Protein AF-A0A963AN59-F1 (afdb_monomer_lite)

pLDDT: mean 75.33, std 15.68, range [36.59, 89.06]

Sequence (137 aa):
DGCHANPSDGLHLKIKGNCSACHTQQRWTPATFDHDNYFRFDRAHTTECVTCHINGDYNSYTCYGCHEHSRSRIREEHVEEGIVDYENCAECHRSGDEDEAERNWNRKRKAQGKSGQWSRQVDNSEHGRRRSHDDDD

Secondary structure (DSSP, 8-state):
--SSPPP-SHHHHH--S-GGGT--SS--SSPP--GGGT----TT----HHHHSGGG-TT---STTSSS--HHHHHHHHHHTT----SSGGGT-SSS-HHHHHHHHHHHHHHTT------S-S-TTTSSS-----S--

Foldseek 3Di:
DDPDDQDPAPVSVPDPDDLVQFADPVGRPPTDDDLLVFADEDPPDDDDPCLFCPPVNPVGGDPPRPDPPDVVVVCVVCVVVVHDPCPVVRQQHSYPDPVSSVVSVVVVCVVVVVPDPPPPPPDPPPPPDDDVPDPDD

Radius of gyration: 19.7 Å; chains: 1; bounding box: 33×39×66 Å

Structure (mmCIF, N/CA/C/O backbone):
data_AF-A0A963AN59-F1
#
_entry.id   AF-A0A963AN59-F1
#
loop_
_atom_site.group_PDB
_atom_site.id
_atom_site.type_symbol
_atom_site.label_atom_id
_atom_site.label_alt_id
_atom_site.label_comp_id
_atom_site.label_asym_id
_atom_site.label_entity_id
_atom_site.label_seq_id
_atom_site.pdbx_PDB_ins_code
_atom_site.Cartn_x
_atom_site.Cartn_y
_atom_site.Cartn_z
_atom_site.occupancy
_atom_site.B_iso_or_equiv
_atom_site.auth_seq_id
_atom_site.auth_comp_id
_atom_site.auth_asym_id
_atom_site.auth_atom_id
_atom_site.pdbx_PDB_model_num
ATOM 1 N N . ASP A 1 1 ? 0.713 -12.442 33.439 1.00 48.69 1 ASP A N 1
ATOM 2 C CA . ASP A 1 1 ? 0.427 -13.290 32.267 1.00 48.69 1 ASP A CA 1
ATOM 3 C C . ASP A 1 1 ? -1.048 -13.226 31.921 1.00 48.69 1 ASP A C 1
ATOM 5 O O . ASP A 1 1 ? -1.878 -13.337 32.816 1.00 48.69 1 ASP A O 1
ATOM 9 N N . GLY A 1 2 ? -1.365 -12.892 30.668 1.00 69.44 2 GLY A N 1
ATOM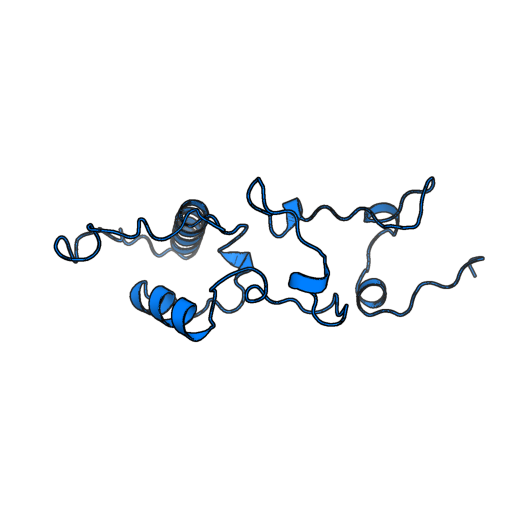 10 C CA . GLY A 1 2 ? -2.732 -12.641 30.205 1.00 69.44 2 GLY A CA 1
ATOM 11 C C . GLY A 1 2 ? -3.523 -13.927 29.964 1.00 69.44 2 GLY A C 1
ATOM 12 O O . GLY A 1 2 ? -2.950 -14.961 29.638 1.00 69.44 2 GLY A O 1
ATOM 13 N N . CYS A 1 3 ? -4.850 -13.853 30.096 1.00 78.31 3 CYS A N 1
ATOM 14 C CA . CYS A 1 3 ? -5.758 -14.998 29.944 1.00 78.31 3 CYS A CA 1
ATOM 15 C C . CYS A 1 3 ? -5.794 -15.603 28.525 1.00 78.31 3 CYS A C 1
ATOM 17 O O . CYS A 1 3 ? -6.347 -16.684 28.342 1.00 78.31 3 CYS A O 1
ATOM 19 N N . HIS A 1 4 ? -5.214 -14.932 27.527 1.00 78.31 4 HIS A N 1
ATOM 20 C CA . HIS A 1 4 ? -5.119 -15.417 26.153 1.00 78.31 4 HIS A CA 1
ATOM 21 C C . HIS A 1 4 ? -3.673 -15.346 25.669 1.00 78.31 4 HIS A C 1
ATOM 23 O O . HIS A 1 4 ? -2.963 -14.380 25.952 1.00 78.31 4 HIS A O 1
ATOM 29 N N . ALA A 1 5 ? -3.255 -16.371 24.928 1.00 81.94 5 ALA A N 1
ATOM 30 C CA . ALA A 1 5 ? -1.975 -16.372 24.242 1.00 81.94 5 ALA A CA 1
ATOM 31 C C . ALA A 1 5 ? -2.068 -15.509 22.979 1.00 81.94 5 ALA A C 1
ATOM 33 O O . ALA A 1 5 ? -3.041 -15.605 22.227 1.00 81.94 5 ALA A O 1
ATOM 34 N N . ASN A 1 6 ? -1.048 -14.688 22.741 1.00 82.44 6 ASN A N 1
ATOM 35 C CA . ASN A 1 6 ? -0.945 -13.957 21.486 1.00 82.44 6 ASN A CA 1
ATOM 36 C C . ASN A 1 6 ? -0.709 -14.944 20.333 1.00 82.44 6 ASN A C 1
ATOM 38 O O . ASN A 1 6 ? 0.081 -15.881 20.501 1.00 82.44 6 ASN A O 1
ATOM 42 N N . PRO A 1 7 ? -1.344 -14.734 19.167 1.00 84.56 7 PRO A N 1
ATOM 43 C CA . PRO A 1 7 ? -1.025 -15.497 17.972 1.00 84.56 7 PRO A CA 1
ATOM 44 C C . PRO A 1 7 ? 0.459 -15.370 17.613 1.00 84.56 7 PRO A C 1
ATOM 46 O O . PRO A 1 7 ? 1.073 -14.317 17.792 1.00 84.56 7 PRO A O 1
ATOM 49 N N . SER A 1 8 ? 1.033 -16.458 17.106 1.00 85.25 8 SER A N 1
ATOM 50 C CA . SER A 1 8 ? 2.432 -16.538 16.675 1.00 85.25 8 SER A CA 1
ATOM 51 C C . SER A 1 8 ? 2.584 -16.529 15.153 1.00 85.25 8 SER A C 1
ATOM 53 O O . SER A 1 8 ? 3.640 -16.896 14.638 1.00 85.25 8 SER A O 1
ATOM 55 N N . ASP A 1 9 ? 1.538 -16.144 14.421 1.00 82.31 9 ASP A N 1
ATOM 56 C CA . ASP A 1 9 ? 1.633 -15.965 12.977 1.00 82.31 9 ASP A CA 1
ATOM 57 C C . ASP A 1 9 ? 2.527 -14.773 12.611 1.00 82.31 9 ASP A C 1
ATOM 59 O O . ASP A 1 9 ? 2.850 -13.903 13.425 1.00 82.31 9 ASP A O 1
ATOM 63 N N . GLY A 1 10 ? 2.939 -14.749 11.346 1.00 77.44 10 GLY A N 1
ATOM 64 C CA . GLY A 1 10 ? 3.895 -13.777 10.834 1.00 77.44 10 GLY A CA 1
ATOM 65 C C . GLY A 1 10 ? 3.495 -12.316 11.046 1.00 77.44 10 GLY A C 1
ATOM 66 O O . GLY A 1 10 ? 4.361 -11.495 11.353 1.00 77.44 10 GLY A O 1
ATOM 67 N N . LEU A 1 11 ? 2.198 -12.001 10.939 1.00 78.94 11 LEU A N 1
ATOM 68 C CA . LEU A 1 11 ? 1.698 -10.642 11.126 1.00 78.94 11 LEU A CA 1
ATOM 69 C C . LEU A 1 11 ? 1.828 -10.222 12.592 1.00 78.94 11 LEU A C 1
ATOM 71 O O . LEU A 1 11 ? 2.455 -9.203 12.892 1.00 78.94 11 LEU A O 1
ATOM 75 N N . HIS A 1 12 ? 1.300 -11.030 13.515 1.00 84.62 12 HIS A N 1
ATOM 76 C CA . HIS A 1 12 ? 1.312 -10.713 14.946 1.00 84.62 12 HIS A CA 1
ATOM 77 C C . HIS A 1 12 ? 2.728 -10.636 15.531 1.00 84.62 12 HIS A C 1
ATOM 79 O O . HIS A 1 12 ? 2.975 -9.815 16.413 1.00 84.62 12 HIS A O 1
ATOM 85 N N . LEU A 1 13 ? 3.687 -11.409 15.007 1.00 84.31 13 LEU A N 1
ATOM 86 C CA . LEU A 1 13 ? 5.090 -11.344 15.439 1.00 84.31 13 LEU A CA 1
ATOM 87 C C . LEU A 1 13 ? 5.791 -10.019 15.089 1.00 84.31 13 LEU A C 1
ATOM 89 O O . LEU A 1 13 ? 6.779 -9.658 15.734 1.00 84.31 13 LEU A O 1
ATOM 93 N N . LYS A 1 14 ? 5.317 -9.293 14.069 1.00 76.31 14 LYS A N 1
ATOM 94 C CA . LYS A 1 14 ? 5.932 -8.037 13.599 1.00 76.31 14 LYS A CA 1
ATOM 95 C C . LYS A 1 14 ? 5.235 -6.780 14.103 1.00 76.31 14 LYS A C 1
ATOM 97 O O . LYS A 1 14 ? 5.829 -5.700 14.063 1.00 76.31 14 LYS A O 1
ATOM 102 N N . ILE A 1 15 ? 4.007 -6.895 14.599 1.00 79.31 15 ILE A N 1
ATOM 103 C CA . ILE A 1 15 ? 3.282 -5.766 15.176 1.00 79.31 15 ILE A CA 1
ATOM 104 C C . ILE A 1 15 ? 3.914 -5.401 16.523 1.00 79.31 15 ILE A C 1
ATOM 106 O O . ILE A 1 15 ? 3.814 -6.127 17.506 1.00 79.31 15 ILE A O 1
ATOM 110 N N . LYS A 1 16 ? 4.543 -4.222 16.582 1.00 74.69 16 LYS A N 1
ATOM 111 C CA . LYS A 1 16 ? 5.013 -3.600 17.836 1.00 74.69 16 LYS A CA 1
ATOM 112 C C . LYS A 1 16 ? 4.029 -2.556 18.384 1.00 74.69 16 LYS A C 1
ATOM 114 O O . LYS A 1 16 ? 4.426 -1.652 19.114 1.00 74.69 16 LYS A O 1
ATOM 119 N N . GLY A 1 17 ? 2.762 -2.655 17.982 1.00 75.38 17 GLY A N 1
ATOM 120 C CA . GLY A 1 17 ? 1.704 -1.682 18.256 1.00 75.38 17 GLY A CA 1
ATOM 121 C C . GLY A 1 17 ? 0.590 -2.212 19.157 1.00 75.38 17 GLY A C 1
ATOM 122 O O . GLY A 1 17 ? 0.641 -3.329 19.665 1.00 75.38 17 GLY A O 1
ATOM 123 N N . ASN A 1 18 ? -0.432 -1.381 19.356 1.00 83.44 18 ASN A N 1
ATOM 124 C CA . ASN A 1 18 ? -1.603 -1.735 20.152 1.00 83.44 18 ASN A CA 1
ATOM 125 C C . ASN A 1 18 ? -2.542 -2.654 19.353 1.00 83.44 18 ASN A C 1
ATOM 127 O O . ASN A 1 18 ? -2.921 -2.316 18.233 1.00 83.44 18 ASN A O 1
ATOM 131 N N . CYS A 1 19 ? -2.977 -3.766 19.952 1.00 86.56 19 CYS A N 1
ATOM 132 C CA . CYS A 1 19 ? -3.954 -4.693 19.372 1.00 86.56 19 CYS A CA 1
ATOM 133 C C . CYS A 1 19 ? -5.252 -3.984 18.949 1.00 86.56 19 CYS A C 1
ATOM 135 O O . CYS A 1 19 ? -5.902 -4.413 17.999 1.00 86.56 19 CYS A O 1
ATOM 137 N N . SER A 1 20 ? -5.606 -2.877 19.615 1.00 85.44 20 SER A N 1
ATOM 138 C CA . SER A 1 20 ? -6.793 -2.081 19.290 1.00 85.44 20 SER A CA 1
ATOM 139 C C . SER A 1 20 ? -6.727 -1.368 17.937 1.00 85.44 20 SER A C 1
ATOM 141 O O . SER A 1 20 ? -7.723 -0.796 17.513 1.00 85.44 20 SER A O 1
ATOM 143 N N . ALA A 1 21 ? -5.564 -1.355 17.278 1.00 81.44 21 ALA A N 1
ATOM 144 C CA . ALA A 1 21 ? -5.431 -0.828 15.924 1.00 81.44 21 ALA A CA 1
ATOM 145 C C . ALA A 1 21 ? -6.153 -1.707 14.891 1.00 81.44 21 ALA A C 1
ATOM 147 O O . ALA A 1 21 ? -6.599 -1.191 13.873 1.00 81.44 21 ALA A O 1
ATOM 148 N N . CYS A 1 22 ? -6.284 -3.009 15.173 1.00 83.81 22 CYS A N 1
ATOM 149 C CA . CYS A 1 22 ? -6.910 -3.969 14.264 1.00 83.81 22 CYS A CA 1
ATOM 150 C C . CYS A 1 22 ? -8.099 -4.706 14.901 1.00 83.81 22 CYS A C 1
ATOM 152 O O . CYS A 1 22 ? -9.016 -5.129 14.204 1.00 83.81 22 CYS A O 1
ATOM 154 N N . HIS A 1 23 ? -8.115 -4.871 16.223 1.00 88.12 23 HIS A N 1
ATOM 155 C CA . HIS A 1 23 ? -9.164 -5.594 16.937 1.00 88.12 23 HIS A CA 1
ATOM 156 C C . HIS A 1 23 ? -10.026 -4.647 17.765 1.00 88.12 2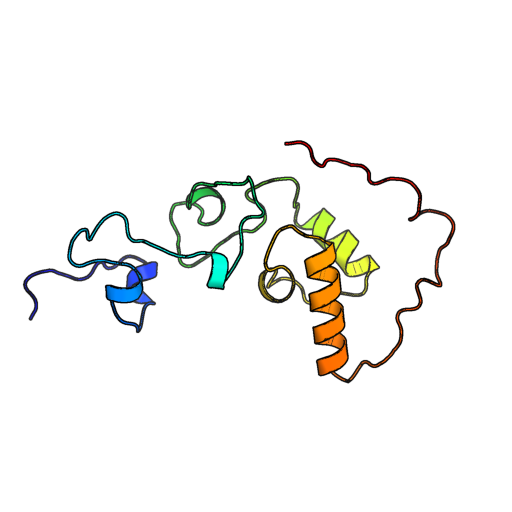3 HIS A C 1
ATOM 158 O O . HIS A 1 23 ? -9.531 -3.708 18.383 1.00 88.12 23 HIS A O 1
ATOM 164 N N . THR A 1 24 ? -11.322 -4.935 17.856 1.00 87.69 24 THR A N 1
ATOM 165 C CA . THR A 1 24 ? -12.217 -4.206 18.762 1.00 87.69 24 THR A CA 1
ATOM 166 C C . THR A 1 24 ? -12.540 -5.063 19.981 1.00 87.69 24 THR A C 1
ATOM 168 O O . THR A 1 24 ? -12.559 -6.291 19.910 1.00 87.69 24 THR A O 1
ATOM 171 N N . GLN A 1 25 ? -12.859 -4.429 21.111 1.00 87.50 25 GLN A N 1
ATOM 172 C CA . GLN A 1 25 ? -13.315 -5.154 22.306 1.00 87.50 25 GLN A CA 1
ATOM 173 C C . GLN A 1 25 ? -14.670 -5.852 22.094 1.00 87.50 25 GLN A C 1
ATOM 175 O O . GLN A 1 25 ? -15.000 -6.791 22.810 1.00 87.50 25 GLN A O 1
ATOM 180 N N . GLN A 1 26 ? -15.454 -5.396 21.114 1.00 86.62 26 GLN A N 1
ATOM 181 C CA . GLN A 1 26 ? -16.772 -5.943 20.781 1.00 86.62 26 GLN A CA 1
ATOM 182 C C . GLN A 1 26 ? -16.669 -7.170 19.868 1.00 86.62 26 GLN A C 1
ATOM 184 O O . GLN A 1 26 ? -17.492 -8.079 19.954 1.00 86.62 26 GLN A O 1
ATOM 189 N N . ARG A 1 27 ? -15.661 -7.199 18.988 1.00 81.69 27 ARG A N 1
ATOM 190 C CA . ARG A 1 27 ? -15.376 -8.309 18.079 1.00 81.69 27 ARG A CA 1
ATOM 191 C C . ARG A 1 27 ? -13.880 -8.361 17.774 1.00 81.69 27 ARG A C 1
ATOM 193 O O . ARG A 1 27 ? -13.329 -7.434 17.179 1.00 81.69 27 ARG A O 1
ATOM 200 N N . TRP A 1 28 ? -13.253 -9.472 18.161 1.00 84.25 28 TRP A N 1
ATOM 201 C CA . TRP A 1 28 ? -11.832 -9.723 17.911 1.00 84.25 28 TRP A CA 1
ATOM 202 C C . TRP A 1 28 ? -11.573 -10.289 16.509 1.00 84.25 28 TRP A C 1
ATOM 204 O O . TRP A 1 28 ? -10.515 -10.052 15.941 1.00 84.25 28 TRP A O 1
ATOM 214 N N . THR A 1 29 ? -12.530 -11.017 15.928 1.00 82.00 29 THR A N 1
ATOM 215 C CA . THR A 1 29 ? -12.408 -11.611 14.589 1.00 82.00 29 THR A CA 1
ATOM 216 C C . THR A 1 29 ? -13.662 -11.363 13.734 1.00 82.00 29 THR A C 1
ATOM 218 O O . THR A 1 29 ? -14.774 -11.558 14.233 1.00 82.00 29 THR A O 1
ATOM 221 N N . PRO A 1 30 ? -13.517 -10.961 12.453 1.00 76.81 30 PRO A N 1
ATOM 222 C CA . PRO A 1 30 ? -12.262 -10.581 11.797 1.00 76.81 30 PRO A CA 1
ATOM 223 C C . PRO A 1 30 ? -11.710 -9.263 12.360 1.00 76.81 30 PRO A C 1
ATOM 225 O O . PRO A 1 30 ? -12.451 -8.456 12.922 1.00 76.81 30 PRO A O 1
ATOM 228 N N . ALA A 1 31 ? -10.402 -9.067 12.227 1.00 81.38 31 ALA A N 1
ATOM 229 C CA . ALA A 1 31 ? -9.791 -7.774 12.494 1.00 81.38 31 ALA A CA 1
ATOM 230 C C . ALA A 1 31 ? -10.231 -6.762 11.423 1.00 81.38 31 ALA A C 1
ATOM 232 O O . ALA A 1 31 ? -10.411 -7.125 10.260 1.00 81.38 31 ALA A O 1
ATOM 233 N N . THR A 1 32 ? -10.391 -5.498 11.801 1.00 78.19 32 THR A N 1
ATOM 234 C CA . THR A 1 32 ? -10.578 -4.393 10.858 1.00 78.19 32 THR A CA 1
ATOM 235 C C . THR A 1 32 ? -9.206 -3.862 10.469 1.00 78.19 32 THR A C 1
ATOM 237 O O . THR A 1 32 ? -8.469 -3.398 11.335 1.00 78.19 32 THR A O 1
ATOM 240 N N . PHE A 1 33 ? -8.855 -3.923 9.189 1.00 77.69 33 PHE A N 1
ATOM 241 C CA . PHE A 1 33 ? -7.630 -3.325 8.669 1.00 77.69 33 PHE A CA 1
ATOM 242 C C . PHE A 1 33 ? -7.982 -2.365 7.540 1.00 77.69 33 PHE A C 1
ATOM 244 O O . PHE A 1 33 ? -8.669 -2.739 6.590 1.00 77.69 33 PHE A O 1
ATOM 251 N N . ASP A 1 34 ? -7.523 -1.125 7.676 1.00 80.62 34 ASP A N 1
ATOM 252 C CA . ASP A 1 34 ? -7.775 -0.064 6.712 1.00 80.62 34 ASP A CA 1
ATOM 253 C C . ASP A 1 34 ? -6.597 0.054 5.734 1.00 80.62 34 ASP A C 1
ATOM 255 O O . ASP A 1 34 ? -5.556 0.649 6.047 1.00 80.62 34 ASP A O 1
ATOM 259 N N . HIS A 1 35 ? -6.781 -0.540 4.552 1.00 83.25 35 HIS A N 1
ATOM 260 C CA . HIS A 1 35 ? -5.810 -0.532 3.460 1.00 83.25 35 HIS A CA 1
ATOM 261 C C . HIS A 1 35 ? -5.549 0.878 2.908 1.00 83.25 35 HIS A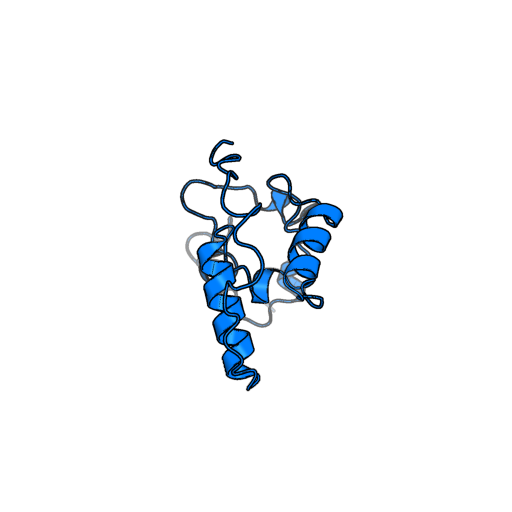 C 1
ATOM 263 O O . HIS A 1 35 ? -4.460 1.107 2.380 1.00 83.25 35 HIS A O 1
ATOM 269 N N . ASP A 1 36 ? -6.446 1.855 3.112 1.00 82.75 36 ASP A N 1
ATOM 270 C CA . ASP A 1 36 ? -6.310 3.194 2.518 1.00 82.75 36 ASP A CA 1
ATOM 271 C C . ASP A 1 36 ? -5.086 3.969 3.023 1.00 82.75 36 ASP A C 1
ATOM 273 O O . ASP A 1 36 ? -4.558 4.876 2.360 1.00 82.75 36 ASP A O 1
ATOM 277 N N . ASN A 1 37 ? -4.583 3.570 4.189 1.00 81.25 37 ASN A N 1
ATOM 278 C CA . ASN A 1 37 ? -3.357 4.104 4.768 1.00 81.25 37 ASN A CA 1
ATOM 279 C C . ASN A 1 37 ? -2.091 3.646 4.025 1.00 81.25 37 ASN A C 1
ATOM 281 O O . ASN A 1 37 ? -1.048 4.286 4.161 1.00 81.25 37 ASN A O 1
ATOM 285 N N . TYR A 1 38 ? -2.177 2.581 3.225 1.00 82.25 38 TYR A N 1
ATOM 286 C CA . TYR A 1 38 ? -1.042 1.934 2.568 1.00 82.25 38 TYR A CA 1
ATOM 287 C C . TYR A 1 38 ? -1.237 1.874 1.050 1.00 82.25 38 TYR A C 1
ATOM 289 O O . TYR A 1 38 ? -0.604 2.638 0.321 1.00 82.25 38 TYR A O 1
ATOM 297 N N . PHE A 1 39 ? -2.145 1.014 0.594 1.00 84.38 39 PHE A N 1
ATOM 298 C CA . PHE A 1 39 ? -2.502 0.815 -0.805 1.00 84.38 39 PHE A CA 1
ATOM 299 C C . PHE A 1 39 ? -4.022 0.843 -0.917 1.00 84.38 39 PHE A C 1
ATOM 301 O O . PHE A 1 39 ? -4.706 0.001 -0.345 1.00 84.38 39 PHE A O 1
ATOM 308 N N . ARG A 1 40 ? -4.544 1.831 -1.633 1.00 84.88 40 ARG A N 1
ATOM 309 C CA . ARG A 1 40 ? -5.973 2.008 -1.851 1.00 84.88 40 ARG A CA 1
ATOM 310 C C . ARG A 1 40 ? -6.401 1.131 -3.004 1.00 84.88 40 ARG A C 1
ATOM 312 O O . ARG A 1 40 ? -5.863 1.257 -4.105 1.00 84.88 40 ARG A O 1
ATOM 319 N N . PHE A 1 41 ? -7.410 0.312 -2.755 1.00 76.25 41 PHE A N 1
ATOM 320 C CA . PHE A 1 41 ? -8.166 -0.260 -3.848 1.00 76.25 41 PHE A CA 1
ATOM 321 C C . PHE A 1 41 ? -8.911 0.874 -4.550 1.00 76.25 41 PHE A C 1
ATOM 323 O O . PHE A 1 41 ? -9.562 1.715 -3.925 1.00 76.25 41 PHE A O 1
ATOM 330 N N . ASP A 1 42 ? -8.740 0.959 -5.855 1.00 68.94 42 ASP A N 1
ATOM 331 C CA . ASP A 1 42 ? -9.441 1.909 -6.688 1.00 68.94 42 ASP A CA 1
ATOM 332 C C . ASP A 1 42 ? -10.917 1.502 -6.773 1.00 68.94 42 ASP A C 1
ATOM 334 O O . ASP A 1 42 ? -11.290 0.441 -7.262 1.00 68.94 42 ASP A O 1
ATOM 338 N N . ARG A 1 43 ? -11.781 2.369 -6.239 1.00 67.00 43 ARG A N 1
ATOM 339 C CA . ARG A 1 43 ? -13.248 2.295 -6.336 1.00 67.00 43 ARG A CA 1
ATOM 340 C C . ARG A 1 43 ? -13.830 0.877 -6.178 1.00 67.00 43 ARG A C 1
ATOM 342 O O . ARG A 1 43 ? -14.073 0.453 -5.055 1.00 67.00 43 ARG A O 1
ATOM 349 N N . ALA A 1 44 ? -14.171 0.221 -7.290 1.00 60.47 44 ALA A N 1
ATOM 350 C CA . ALA A 1 44 ? -15.015 -0.971 -7.343 1.00 60.47 44 ALA A CA 1
ATOM 351 C C . ALA A 1 44 ? -14.265 -2.283 -7.063 1.00 60.47 44 ALA A C 1
ATOM 353 O O . ALA A 1 44 ? -14.917 -3.311 -6.879 1.00 60.47 44 ALA A O 1
ATOM 354 N N . HIS A 1 45 ? -12.932 -2.265 -6.993 1.00 70.50 45 HIS A N 1
ATOM 355 C CA . HIS A 1 45 ? -12.147 -3.468 -6.750 1.00 70.50 45 HIS A CA 1
ATOM 356 C C . HIS A 1 45 ? -12.141 -3.828 -5.261 1.00 70.50 45 HIS A C 1
ATOM 358 O O . HIS A 1 45 ? -11.295 -3.391 -4.487 1.00 70.50 45 HIS A O 1
ATOM 364 N N . THR A 1 46 ? -13.086 -4.659 -4.831 1.00 72.81 46 THR A N 1
ATOM 365 C CA . THR A 1 46 ? -12.945 -5.394 -3.571 1.00 72.81 46 THR A CA 1
ATOM 366 C C . THR A 1 46 ? -12.209 -6.702 -3.846 1.00 72.81 46 THR A C 1
ATOM 368 O O . THR A 1 46 ? -12.542 -7.429 -4.776 1.00 72.81 46 THR A O 1
ATOM 371 N N . THR A 1 47 ? -11.183 -7.014 -3.053 1.00 79.25 47 THR A N 1
ATOM 372 C CA . THR A 1 47 ? -10.400 -8.244 -3.227 1.00 79.25 47 THR A CA 1
ATOM 373 C C . THR A 1 47 ? -10.168 -8.954 -1.903 1.00 79.25 47 THR A C 1
ATOM 375 O O . THR A 1 47 ? -10.157 -8.338 -0.836 1.00 79.25 47 THR A O 1
ATOM 378 N N . GLU A 1 48 ? -9.978 -10.266 -1.980 1.00 84.44 48 GLU A N 1
ATOM 379 C CA . GLU A 1 48 ? -9.619 -11.085 -0.831 1.00 84.44 48 GLU A CA 1
ATOM 380 C C . GLU A 1 48 ? -8.155 -10.853 -0.449 1.00 84.44 48 GLU A C 1
ATOM 382 O O . GLU A 1 48 ? -7.291 -10.653 -1.304 1.00 84.44 48 GLU A O 1
ATOM 387 N N . CYS A 1 49 ? -7.832 -10.961 0.842 1.00 85.12 49 CYS A N 1
ATOM 388 C CA . CYS A 1 49 ? -6.463 -10.739 1.317 1.00 85.12 49 CYS A CA 1
ATOM 389 C C . CYS A 1 49 ? -5.438 -11.631 0.594 1.00 85.12 49 CYS A C 1
ATOM 391 O O . CYS A 1 49 ? -4.301 -11.222 0.366 1.00 85.12 49 CYS A O 1
ATOM 393 N N . VAL A 1 50 ? -5.852 -12.847 0.221 1.00 87.12 50 VAL A N 1
ATOM 394 C CA . VAL A 1 50 ? -5.004 -13.858 -0.425 1.00 87.12 50 VAL A CA 1
ATOM 395 C C . VAL A 1 50 ? -4.601 -13.513 -1.857 1.00 87.12 50 VAL A C 1
ATOM 397 O O . VAL A 1 50 ? -3.659 -14.118 -2.361 1.00 87.12 50 VAL A O 1
ATOM 400 N N . THR A 1 51 ? -5.259 -12.540 -2.493 1.00 86.50 51 THR A N 1
ATOM 401 C CA . THR A 1 51 ? -4.884 -12.042 -3.824 1.00 86.50 51 THR A CA 1
ATOM 402 C C . THR A 1 51 ? -3.476 -11.448 -3.807 1.00 86.50 51 THR A C 1
ATOM 404 O O . THR A 1 51 ? -2.664 -11.720 -4.689 1.00 86.50 51 THR A O 1
ATOM 407 N N . CYS A 1 52 ? -3.158 -10.684 -2.759 1.00 87.75 52 CYS A N 1
ATOM 408 C CA . CYS A 1 52 ? -1.843 -10.072 -2.577 1.00 87.75 52 CYS A CA 1
ATOM 409 C C . CYS A 1 52 ? -0.974 -10.878 -1.604 1.00 87.75 52 CYS A C 1
ATOM 411 O O . CYS A 1 52 ? 0.228 -11.022 -1.822 1.00 87.75 52 CYS A O 1
ATOM 413 N N . HIS A 1 53 ? -1.571 -11.424 -0.542 1.00 88.12 53 HIS A N 1
ATOM 414 C CA . HIS A 1 53 ? -0.888 -12.189 0.502 1.00 88.12 53 HIS A CA 1
ATOM 415 C C . HIS A 1 53 ? -0.975 -13.690 0.233 1.00 88.12 53 HIS A C 1
ATOM 417 O O . HIS A 1 53 ? -1.765 -14.426 0.834 1.00 88.12 53 HIS A O 1
ATOM 423 N N . ILE A 1 54 ? -0.140 -14.144 -0.699 1.00 87.94 54 ILE A N 1
ATOM 424 C CA . ILE A 1 54 ? -0.126 -15.528 -1.172 1.00 87.94 54 ILE A CA 1
ATOM 425 C C . ILE A 1 54 ? 0.069 -16.501 -0.002 1.00 87.94 54 ILE A C 1
ATOM 427 O O . ILE A 1 54 ? 0.928 -16.308 0.858 1.00 87.94 54 ILE A O 1
ATOM 431 N N . ASN A 1 55 ? -0.737 -17.565 0.025 1.00 85.88 55 ASN A N 1
ATOM 432 C CA . ASN A 1 55 ? -0.745 -18.582 1.085 1.00 85.88 55 ASN A CA 1
ATOM 433 C C . ASN A 1 55 ? -0.998 -18.027 2.503 1.00 85.88 55 ASN A C 1
ATOM 435 O O . ASN A 1 55 ? -0.646 -18.677 3.487 1.00 85.88 55 ASN A O 1
ATOM 439 N N . GLY A 1 56 ? -1.595 -16.835 2.623 1.00 79.50 56 GLY A N 1
ATOM 440 C CA . GLY A 1 56 ? -1.807 -16.175 3.912 1.00 79.50 56 GLY A CA 1
ATOM 441 C C . GLY A 1 56 ? -0.520 -15.642 4.545 1.00 79.50 56 GLY A C 1
ATOM 442 O O . GLY A 1 56 ? -0.498 -15.383 5.749 1.00 79.50 56 GLY A O 1
ATOM 443 N N . ASP A 1 57 ? 0.560 -15.487 3.770 1.00 83.88 57 ASP A N 1
ATOM 444 C CA . ASP A 1 57 ? 1.758 -14.815 4.257 1.00 83.88 57 ASP A CA 1
ATOM 445 C C . ASP A 1 57 ? 1.553 -13.299 4.263 1.00 83.88 57 ASP A C 1
ATOM 447 O O . ASP A 1 57 ? 1.790 -12.604 3.282 1.00 83.88 57 ASP A O 1
ATOM 451 N N . TYR A 1 58 ? 1.150 -12.769 5.411 1.00 81.12 58 TYR A N 1
ATOM 452 C CA . TYR A 1 58 ? 0.978 -11.330 5.618 1.00 81.12 58 TYR A CA 1
ATOM 453 C C . TYR A 1 58 ? 2.302 -10.573 5.821 1.00 81.12 58 TYR A C 1
ATOM 455 O O . TYR A 1 58 ? 2.304 -9.365 6.053 1.00 81.12 58 TYR A O 1
ATOM 463 N N . ASN A 1 59 ? 3.447 -11.264 5.755 1.00 80.88 59 ASN A N 1
ATOM 464 C CA . ASN A 1 59 ? 4.765 -10.628 5.780 1.00 80.88 59 ASN A CA 1
ATOM 465 C C . ASN A 1 59 ? 5.229 -10.134 4.418 1.00 80.88 59 ASN A C 1
ATOM 467 O O . ASN A 1 59 ? 6.152 -9.319 4.358 1.00 80.88 59 ASN A O 1
ATOM 471 N N . SER A 1 60 ? 4.672 -10.703 3.359 1.00 85.12 60 SER A N 1
ATOM 472 C CA . SER A 1 60 ? 5.020 -10.409 1.984 1.00 85.12 60 SER A CA 1
ATOM 473 C C . SER A 1 60 ? 3.746 -10.153 1.200 1.00 85.12 60 SER A C 1
ATOM 475 O O . SER A 1 60 ? 2.646 -10.483 1.635 1.00 85.12 60 SER A O 1
ATOM 477 N N . TYR A 1 61 ? 3.880 -9.490 0.065 1.00 88.44 61 TYR A N 1
ATOM 478 C CA . TYR A 1 61 ? 2.757 -9.258 -0.822 1.00 88.44 61 TYR A CA 1
ATOM 479 C C . TYR A 1 61 ? 3.244 -9.211 -2.263 1.00 88.44 61 TYR A C 1
ATOM 481 O O . TYR A 1 61 ? 4.436 -9.036 -2.532 1.00 88.44 61 TYR A O 1
ATOM 489 N N . THR A 1 62 ? 2.308 -9.369 -3.190 1.00 88.31 62 THR A N 1
ATOM 490 C CA . THR A 1 62 ? 2.539 -9.199 -4.620 1.00 88.31 62 THR A CA 1
ATOM 491 C C . THR A 1 62 ? 1.523 -8.229 -5.208 1.00 88.31 62 THR A C 1
ATOM 493 O O . THR A 1 62 ? 0.342 -8.297 -4.887 1.00 88.31 62 THR A O 1
ATOM 496 N N . CYS A 1 63 ? 1.977 -7.344 -6.095 1.00 86.31 63 CYS A N 1
ATOM 497 C CA . CYS A 1 63 ? 1.101 -6.500 -6.918 1.00 86.31 63 CYS A CA 1
ATOM 498 C C . CYS A 1 63 ? 0.634 -7.226 -8.194 1.00 86.31 63 CYS A C 1
ATOM 500 O O . CYS A 1 63 ? -0.197 -6.720 -8.938 1.00 86.31 63 CYS A O 1
ATOM 502 N N . TYR A 1 64 ? 1.175 -8.420 -8.446 1.00 86.44 64 TYR A N 1
ATOM 503 C CA . TYR A 1 64 ? 0.963 -9.199 -9.667 1.00 86.44 64 TYR A CA 1
ATOM 504 C C . TYR A 1 64 ? -0.238 -10.160 -9.575 1.00 86.44 64 TYR A C 1
ATOM 506 O O . TYR A 1 64 ? -0.389 -11.028 -10.428 1.00 86.44 64 TYR A O 1
ATOM 514 N N . GLY A 1 65 ? -1.030 -10.073 -8.500 1.00 81.88 65 GLY A N 1
ATOM 515 C CA . GLY A 1 65 ? -2.120 -11.009 -8.202 1.00 81.88 65 GLY A CA 1
ATOM 516 C C . GLY A 1 65 ? -3.505 -10.598 -8.711 1.00 81.88 65 GLY A C 1
ATOM 517 O O . GLY A 1 65 ? -4.388 -11.448 -8.729 1.00 81.88 65 GLY A O 1
ATOM 518 N N . CYS A 1 66 ? -3.706 -9.334 -9.105 1.00 78.69 66 CYS A N 1
ATOM 519 C CA . CYS A 1 66 ? -5.019 -8.819 -9.519 1.00 78.69 66 CYS A CA 1
ATOM 520 C C . CYS A 1 66 ? -5.270 -8.991 -11.031 1.00 78.69 66 CYS A C 1
ATOM 522 O O . CYS A 1 66 ? -6.058 -9.844 -11.417 1.00 78.69 66 CYS A O 1
ATOM 524 N N . HIS A 1 67 ? -4.580 -8.225 -11.882 1.00 74.06 67 HIS A N 1
ATOM 525 C CA . HIS A 1 67 ? -4.680 -8.283 -13.352 1.00 74.06 67 HIS A CA 1
ATOM 526 C C . HIS A 1 67 ? -3.284 -8.191 -13.995 1.00 74.06 67 HIS A C 1
ATOM 528 O O . HIS A 1 67 ? -2.290 -8.314 -13.276 1.00 74.06 67 HIS A O 1
ATOM 534 N N . GLU A 1 68 ? -3.204 -8.025 -15.328 1.00 62.59 68 GLU A N 1
ATOM 535 C CA . GLU A 1 68 ? -1.999 -8.142 -16.176 1.00 62.59 68 GLU A CA 1
ATOM 536 C C . GLU A 1 68 ? -0.869 -7.138 -15.858 1.00 62.59 68 GLU A C 1
ATOM 538 O O . GLU A 1 68 ? -0.465 -6.285 -16.638 1.00 62.59 68 GLU A O 1
ATOM 543 N N . HIS A 1 69 ? -0.278 -7.330 -14.691 1.00 73.81 69 HIS A N 1
ATOM 544 C CA . HIS A 1 69 ? 0.959 -6.760 -14.214 1.00 73.81 69 HIS A CA 1
ATOM 545 C C . HIS A 1 69 ? 1.998 -7.878 -14.268 1.00 73.81 69 HIS A C 1
ATOM 547 O O . HIS A 1 69 ? 2.342 -8.490 -13.261 1.00 73.81 69 HIS A O 1
ATOM 553 N N . SER A 1 70 ? 2.492 -8.232 -15.452 1.00 84.69 70 SER A N 1
ATOM 554 C CA . SER A 1 70 ? 3.661 -9.111 -15.484 1.00 84.69 70 SER A CA 1
ATOM 555 C C . SER A 1 70 ? 4.903 -8.298 -15.118 1.00 84.69 70 SER A C 1
ATOM 557 O O . SER A 1 70 ? 5.050 -7.140 -15.517 1.00 84.69 70 SER A O 1
ATOM 559 N N . ARG A 1 71 ? 5.842 -8.911 -14.386 1.00 85.25 71 ARG A N 1
ATOM 560 C CA . ARG A 1 71 ? 7.134 -8.279 -14.059 1.00 85.25 71 ARG A CA 1
ATOM 561 C C . ARG A 1 71 ? 7.853 -7.737 -15.294 1.00 85.25 71 ARG A C 1
ATOM 563 O O . ARG A 1 71 ? 8.525 -6.716 -15.206 1.00 85.25 71 ARG A O 1
ATOM 570 N N . SER A 1 72 ? 7.743 -8.432 -16.428 1.00 88.06 72 SER A N 1
ATOM 571 C CA . SER A 1 72 ? 8.394 -8.023 -17.671 1.00 88.06 72 SER A CA 1
ATOM 572 C C . SER A 1 72 ? 7.733 -6.799 -18.297 1.00 88.06 72 SER A C 1
ATOM 574 O O . SER A 1 72 ? 8.463 -5.889 -18.669 1.00 88.06 72 SER A O 1
ATOM 576 N N . ARG A 1 73 ? 6.393 -6.745 -18.360 1.00 86.12 73 ARG A N 1
ATOM 577 C CA . ARG A 1 73 ? 5.679 -5.586 -18.924 1.00 86.12 73 ARG A CA 1
ATOM 578 C C . ARG A 1 73 ? 5.896 -4.337 -18.077 1.00 86.12 73 ARG A C 1
ATOM 580 O O . ARG A 1 73 ? 6.289 -3.310 -18.601 1.00 86.12 73 ARG A O 1
ATOM 587 N N . ILE A 1 74 ? 5.765 -4.451 -16.754 1.00 85.69 74 ILE A N 1
ATOM 588 C CA . ILE A 1 74 ? 6.021 -3.326 -15.840 1.00 85.69 74 ILE A CA 1
ATOM 589 C C . ILE A 1 74 ? 7.445 -2.798 -15.996 1.00 85.69 74 ILE A C 1
ATOM 591 O O . ILE A 1 74 ? 7.654 -1.589 -16.024 1.00 85.69 74 ILE A O 1
ATOM 595 N N . ARG A 1 75 ? 8.429 -3.696 -16.096 1.00 88.56 75 ARG A N 1
ATOM 596 C CA . ARG A 1 75 ? 9.826 -3.313 -16.295 1.00 88.56 75 ARG A CA 1
ATOM 597 C C . ARG A 1 75 ? 10.040 -2.540 -17.591 1.00 88.56 75 ARG A C 1
ATOM 599 O O . ARG A 1 75 ? 10.818 -1.595 -17.585 1.00 88.56 75 ARG A O 1
ATOM 606 N N . GLU A 1 76 ? 9.429 -2.986 -18.681 1.00 89.06 76 GLU A N 1
ATOM 607 C CA . GLU A 1 76 ? 9.549 -2.346 -19.991 1.00 89.06 76 GLU A CA 1
ATOM 608 C C . GLU A 1 76 ? 9.071 -0.892 -19.927 1.00 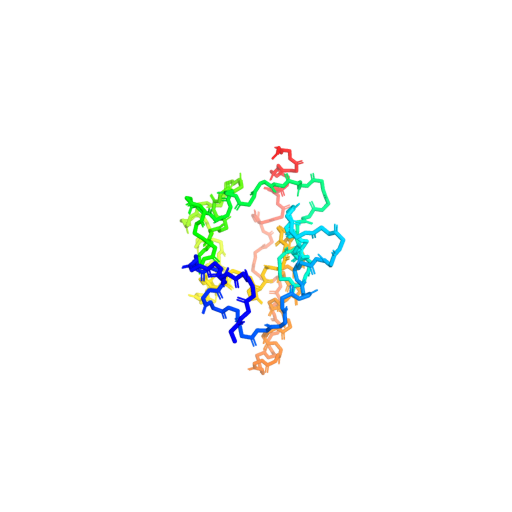89.06 76 GLU A C 1
ATOM 610 O O . GLU A 1 76 ? 9.862 0.011 -20.193 1.00 89.06 76 GLU A O 1
ATOM 615 N N . GLU A 1 77 ? 7.858 -0.678 -19.413 1.00 86.31 77 GLU A N 1
ATOM 616 C CA . GLU A 1 77 ? 7.244 0.649 -19.260 1.00 86.31 77 GLU A CA 1
ATOM 617 C C . GLU A 1 77 ? 8.064 1.554 -18.313 1.00 86.31 77 GLU A C 1
ATOM 619 O O . GLU A 1 77 ? 8.369 2.705 -18.622 1.00 86.31 77 GLU A O 1
ATOM 624 N N . HIS A 1 78 ? 8.526 1.033 -17.167 1.00 88.44 78 HIS A N 1
ATOM 625 C CA . HIS A 1 78 ? 9.345 1.822 -16.237 1.00 88.44 78 HIS A CA 1
ATOM 626 C C . HIS A 1 78 ? 10.698 2.227 -16.835 1.00 88.44 78 HIS A C 1
ATOM 628 O O . HIS A 1 78 ? 11.165 3.344 -16.604 1.00 88.44 78 HIS A O 1
ATOM 634 N N . VAL A 1 79 ? 11.347 1.334 -17.590 1.00 88.62 79 VAL A N 1
ATOM 635 C CA . VAL A 1 79 ? 12.647 1.614 -18.214 1.00 88.62 79 VAL A CA 1
ATOM 636 C C . VAL A 1 79 ? 12.515 2.646 -19.335 1.00 88.62 79 VAL A C 1
ATOM 638 O O . VAL A 1 79 ? 13.408 3.488 -19.452 1.00 88.62 79 VAL A O 1
ATOM 641 N N . GLU A 1 80 ? 11.425 2.625 -20.107 1.00 86.25 80 GLU A N 1
ATOM 642 C CA . GLU A 1 80 ? 11.113 3.652 -21.115 1.00 86.25 80 GLU A CA 1
ATOM 643 C C . GLU A 1 80 ? 11.021 5.051 -20.483 1.00 86.25 80 GLU A C 1
ATOM 645 O O . GLU A 1 80 ? 11.614 6.011 -20.980 1.00 86.25 80 GLU A O 1
ATOM 650 N N . GLU A 1 81 ? 10.433 5.133 -19.290 1.00 81.25 81 GLU A N 1
ATOM 651 C CA . GLU A 1 81 ? 10.339 6.359 -18.487 1.00 81.25 81 GLU A CA 1
ATOM 652 C C . GLU A 1 81 ? 11.617 6.687 -17.676 1.00 81.25 81 GLU A C 1
ATOM 654 O O . GLU A 1 81 ? 11.692 7.677 -16.932 1.00 81.25 81 GLU A O 1
ATOM 659 N N . GLY A 1 82 ? 12.669 5.869 -17.804 1.00 85.56 82 GLY A N 1
ATOM 660 C CA . GLY A 1 82 ? 13.947 6.039 -17.104 1.00 85.56 82 GLY A CA 1
ATOM 661 C C . GLY A 1 82 ? 13.889 5.749 -15.598 1.00 85.56 82 GLY A C 1
ATOM 662 O O . GLY A 1 82 ? 14.750 6.209 -14.837 1.00 85.56 82 GLY A O 1
ATOM 663 N N . ILE A 1 83 ? 12.883 5.001 -15.151 1.00 86.81 83 ILE A N 1
ATOM 664 C CA . ILE A 1 83 ? 12.701 4.543 -13.776 1.00 86.81 83 ILE A CA 1
ATOM 665 C C . ILE A 1 83 ? 13.299 3.137 -13.660 1.00 86.81 83 ILE A C 1
ATOM 667 O O . ILE A 1 83 ? 12.839 2.191 -14.285 1.00 86.81 83 ILE A O 1
ATOM 671 N N . VAL A 1 84 ? 14.345 2.979 -12.846 1.00 87.25 84 VAL A N 1
ATOM 672 C CA . VAL A 1 84 ? 15.071 1.694 -12.715 1.00 87.25 84 VAL A CA 1
ATOM 673 C C . VAL A 1 84 ? 15.064 1.111 -11.303 1.00 87.25 84 VAL A C 1
ATOM 675 O O . VAL A 1 84 ? 15.508 -0.014 -11.107 1.00 87.25 84 VAL A O 1
ATOM 678 N N . ASP A 1 85 ? 14.560 1.867 -10.328 1.00 88.75 85 ASP A N 1
ATOM 679 C CA . ASP A 1 85 ? 14.414 1.454 -8.930 1.00 88.75 85 ASP A CA 1
ATOM 680 C C . ASP A 1 85 ? 12.933 1.558 -8.544 1.00 88.75 85 ASP A C 1
ATOM 682 O O . ASP A 1 85 ? 12.463 2.610 -8.104 1.00 88.75 85 ASP A O 1
ATOM 686 N N . TYR A 1 86 ? 12.177 0.497 -8.845 1.00 86.94 86 TYR A N 1
ATOM 687 C CA . TYR A 1 86 ? 10.709 0.458 -8.754 1.00 86.94 86 TYR A CA 1
ATOM 688 C C . TYR A 1 86 ? 10.168 -0.811 -8.072 1.00 86.94 86 TYR A C 1
ATOM 690 O O . TYR A 1 86 ? 8.962 -1.034 -8.051 1.00 86.94 86 TYR A O 1
ATOM 698 N N . GLU A 1 87 ? 11.032 -1.643 -7.481 1.00 86.69 87 GLU A N 1
ATOM 699 C CA . GLU A 1 87 ? 10.610 -2.905 -6.845 1.00 86.69 87 GLU A CA 1
ATOM 700 C C . GLU A 1 87 ? 9.698 -2.680 -5.625 1.00 86.69 87 GLU A C 1
ATOM 702 O O . GLU A 1 87 ? 8.888 -3.539 -5.279 1.00 86.69 87 GLU A O 1
ATOM 707 N N . ASN A 1 88 ? 9.788 -1.512 -4.979 1.00 87.00 88 ASN A N 1
ATOM 708 C CA . ASN A 1 88 ? 8.826 -1.084 -3.967 1.00 87.00 88 ASN A CA 1
ATOM 709 C C . ASN A 1 88 ? 7.677 -0.302 -4.617 1.00 87.00 88 ASN A C 1
ATOM 711 O O . ASN A 1 88 ? 7.607 0.925 -4.509 1.00 87.00 88 ASN A O 1
ATOM 715 N N . CYS A 1 89 ? 6.776 -1.021 -5.291 1.00 86.31 89 CYS A N 1
ATOM 716 C CA . CYS A 1 89 ? 5.684 -0.443 -6.077 1.00 86.31 89 CYS A CA 1
ATOM 717 C C . CYS A 1 89 ? 4.895 0.615 -5.286 1.00 86.31 89 CYS A C 1
ATOM 719 O O . CYS A 1 89 ? 4.643 1.710 -5.789 1.00 86.31 89 CYS A O 1
ATOM 721 N N . ALA A 1 90 ? 4.581 0.317 -4.018 1.00 86.19 90 ALA A N 1
ATOM 722 C CA . ALA A 1 90 ? 3.766 1.155 -3.137 1.00 86.19 90 ALA A CA 1
ATOM 723 C C . ALA A 1 90 ? 4.382 2.529 -2.812 1.00 86.19 90 ALA A C 1
ATOM 725 O O . ALA A 1 90 ? 3.688 3.433 -2.347 1.00 86.19 90 ALA A O 1
ATOM 726 N N . GLU A 1 91 ? 5.682 2.717 -3.055 1.00 85.12 91 GLU A N 1
ATOM 727 C CA . GLU A 1 91 ? 6.345 4.005 -2.841 1.00 85.12 91 GLU A CA 1
ATOM 728 C C . GLU A 1 91 ? 5.929 5.063 -3.878 1.00 85.12 91 GLU A C 1
ATOM 730 O O . GLU A 1 91 ? 5.957 6.263 -3.591 1.00 85.12 91 GLU A O 1
ATOM 735 N N . CYS A 1 92 ? 5.538 4.617 -5.075 1.00 85.38 92 CYS A N 1
ATOM 736 C CA . CYS A 1 92 ? 5.069 5.469 -6.169 1.00 85.38 92 CYS A CA 1
ATOM 737 C C . CYS A 1 92 ? 3.577 5.241 -6.467 1.00 85.38 92 CYS A C 1
ATOM 739 O O . CYS A 1 92 ? 2.844 6.207 -6.685 1.00 85.38 92 CYS A O 1
ATOM 741 N N . HIS A 1 93 ? 3.118 3.991 -6.407 1.00 86.50 93 HIS A N 1
ATOM 742 C CA . HIS A 1 93 ? 1.753 3.566 -6.707 1.00 86.50 93 HIS A CA 1
ATOM 743 C C . HIS A 1 93 ? 0.979 3.283 -5.418 1.00 86.50 93 HIS A C 1
ATOM 745 O O . HIS A 1 93 ? 1.077 2.205 -4.839 1.00 86.50 93 HIS A O 1
ATOM 751 N N . ARG A 1 94 ? 0.176 4.247 -4.960 1.00 86.31 94 ARG A N 1
ATOM 752 C CA . ARG A 1 94 ? -0.741 4.040 -3.822 1.00 86.31 94 ARG A CA 1
ATOM 753 C C . ARG A 1 94 ? -2.094 3.459 -4.239 1.00 86.31 94 ARG A C 1
ATOM 755 O O . ARG A 1 94 ? -2.951 3.291 -3.378 1.00 86.31 94 ARG A O 1
ATOM 762 N N . SER A 1 95 ? -2.285 3.223 -5.530 1.00 82.44 95 SER A N 1
ATOM 763 C CA . SER A 1 95 ? -3.451 2.616 -6.170 1.00 82.44 95 SER A CA 1
ATOM 764 C C . SER A 1 95 ? -3.040 2.137 -7.575 1.00 82.44 95 SER A C 1
ATOM 766 O O . SER A 1 95 ? -1.876 2.302 -7.956 1.00 82.44 95 SER A O 1
ATOM 768 N N . GLY A 1 96 ? -3.976 1.561 -8.335 1.00 76.50 96 GLY A N 1
ATOM 769 C CA . GLY A 1 96 ? -3.793 1.253 -9.762 1.00 76.50 96 GLY A CA 1
ATOM 770 C C . GLY A 1 96 ? -3.886 2.468 -10.698 1.00 76.50 96 GLY A C 1
ATOM 771 O O . GLY A 1 96 ? -3.697 2.318 -11.896 1.00 76.50 96 GLY A O 1
ATOM 772 N N . ASP A 1 97 ? -4.159 3.668 -10.175 1.00 79.75 97 ASP A N 1
ATOM 773 C CA . ASP A 1 97 ? -4.345 4.885 -10.973 1.00 79.75 97 ASP A CA 1
ATOM 774 C C . ASP A 1 97 ? -3.000 5.419 -11.513 1.00 79.75 97 ASP A C 1
ATOM 776 O O . ASP A 1 97 ? -2.125 5.865 -10.756 1.00 79.75 97 ASP A O 1
ATOM 780 N N . GLU A 1 98 ? -2.840 5.394 -12.838 1.00 75.94 98 GLU A N 1
ATOM 781 C CA . GLU A 1 98 ? -1.645 5.871 -13.545 1.00 75.94 98 GLU A CA 1
ATOM 782 C C . GLU A 1 98 ? -1.409 7.383 -13.368 1.00 75.94 98 GLU A C 1
ATOM 784 O O . GLU A 1 98 ? -0.266 7.818 -13.182 1.00 75.94 98 GLU A O 1
ATOM 789 N N . ASP A 1 99 ? -2.471 8.197 -13.319 1.00 81.62 99 ASP A N 1
ATOM 790 C CA . ASP A 1 99 ? -2.356 9.641 -13.085 1.00 81.62 99 ASP A CA 1
ATOM 791 C C . ASP A 1 99 ? -1.856 9.920 -11.663 1.00 81.62 99 ASP A C 1
ATOM 793 O O . ASP A 1 99 ? -1.126 10.891 -11.411 1.00 81.62 99 ASP A O 1
ATOM 797 N N . GLU A 1 100 ? -2.267 9.099 -10.691 1.00 83.56 100 GLU A N 1
ATOM 798 C CA . GLU A 1 100 ? -1.731 9.186 -9.337 1.00 83.56 100 GLU A CA 1
ATOM 799 C C . GLU A 1 100 ? -0.229 8.871 -9.325 1.00 83.56 100 GLU A C 1
ATOM 801 O O . GLU A 1 100 ? 0.555 9.603 -8.699 1.00 83.56 100 GLU A O 1
ATOM 806 N N . ALA A 1 101 ? 0.178 7.824 -10.043 1.00 81.50 101 ALA A N 1
ATOM 807 C CA . ALA A 1 101 ? 1.572 7.424 -10.155 1.00 81.50 101 ALA A CA 1
ATOM 808 C C . ALA A 1 101 ? 2.445 8.535 -10.762 1.00 81.50 101 ALA A C 1
ATOM 810 O O . ALA A 1 101 ? 3.476 8.891 -10.176 1.00 81.50 101 ALA A O 1
ATOM 811 N N . GLU A 1 102 ? 2.002 9.169 -11.856 1.00 83.56 102 GLU A N 1
ATOM 812 C CA . GLU A 1 102 ? 2.714 10.291 -12.490 1.00 83.56 102 GLU A CA 1
ATOM 813 C C . GLU A 1 102 ? 2.918 11.448 -11.494 1.00 83.56 102 GLU A C 1
ATOM 815 O O . GLU A 1 102 ? 4.009 12.027 -11.375 1.00 83.56 102 GLU A O 1
ATOM 820 N N . ARG A 1 103 ? 1.887 11.787 -10.710 1.00 85.31 103 ARG A N 1
ATOM 821 C CA . ARG A 1 103 ? 1.972 12.855 -9.696 1.00 85.31 103 ARG A CA 1
ATOM 822 C C . ARG A 1 103 ? 2.968 12.513 -8.589 1.00 85.31 103 ARG A C 1
ATOM 824 O O . ARG A 1 103 ? 3.715 13.396 -8.146 1.00 85.31 103 ARG A O 1
ATOM 831 N N . ASN A 1 104 ? 2.984 11.266 -8.122 1.00 85.31 104 ASN A N 1
ATOM 832 C CA . ASN A 1 104 ? 3.897 10.811 -7.073 1.00 85.31 104 ASN A CA 1
ATOM 833 C C . ASN A 1 104 ? 5.349 10.791 -7.562 1.00 85.31 104 ASN A C 1
ATOM 835 O O . ASN A 1 104 ? 6.232 11.321 -6.878 1.00 85.31 104 ASN A O 1
ATOM 839 N N . TRP A 1 105 ? 5.587 10.297 -8.777 1.00 83.06 105 TRP A N 1
ATOM 840 C CA . TRP A 1 105 ? 6.895 10.322 -9.431 1.00 83.06 105 TRP A CA 1
ATOM 841 C C . TRP A 1 105 ? 7.451 11.744 -9.562 1.00 83.06 105 TRP A C 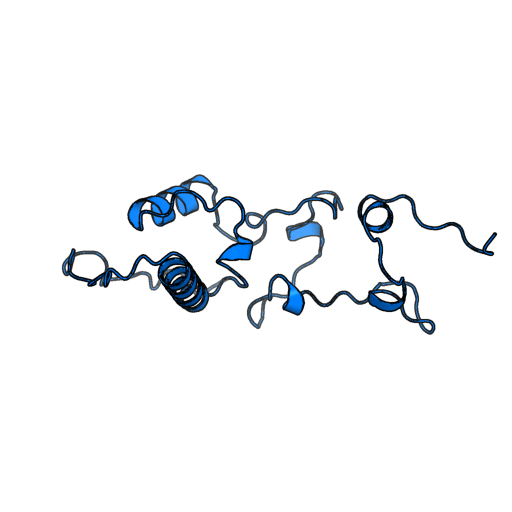1
ATOM 843 O O . TRP A 1 105 ? 8.564 12.038 -9.109 1.00 83.06 105 TRP A O 1
ATOM 853 N N . ASN A 1 106 ? 6.646 12.669 -10.087 1.00 84.44 106 ASN A N 1
ATOM 854 C CA . ASN A 1 106 ? 7.031 14.071 -10.238 1.00 84.44 106 ASN A CA 1
ATOM 855 C C . ASN A 1 106 ? 7.372 14.732 -8.894 1.00 84.44 106 ASN A C 1
ATOM 857 O O . ASN A 1 106 ? 8.352 15.478 -8.777 1.00 84.44 106 ASN A O 1
ATOM 861 N N . ARG A 1 107 ? 6.603 14.421 -7.843 1.00 85.50 107 ARG A N 1
ATOM 862 C CA . ARG A 1 107 ? 6.876 14.887 -6.478 1.00 85.50 107 ARG A CA 1
ATOM 863 C C . ARG A 1 107 ? 8.212 14.355 -5.957 1.00 85.50 107 ARG A C 1
ATOM 865 O O . ARG A 1 107 ? 8.999 15.138 -5.421 1.00 85.50 107 ARG A O 1
ATOM 872 N N . LYS A 1 108 ? 8.491 13.061 -6.147 1.00 82.25 108 LYS A N 1
ATOM 873 C CA . LYS A 1 108 ? 9.761 12.419 -5.770 1.00 82.25 108 LYS A CA 1
ATOM 874 C C . LYS A 1 108 ? 10.953 13.067 -6.475 1.00 82.25 108 LYS A C 1
ATOM 876 O O . LYS A 1 108 ? 11.914 13.457 -5.813 1.00 82.25 108 LYS A O 1
ATOM 881 N N . ARG A 1 109 ? 10.878 13.263 -7.797 1.00 81.38 109 ARG A N 1
ATOM 882 C CA . ARG A 1 109 ? 11.933 13.936 -8.581 1.00 81.38 109 ARG A CA 1
ATOM 883 C C . ARG A 1 109 ? 12.221 15.344 -8.070 1.00 81.38 109 ARG A C 1
ATOM 885 O O . ARG A 1 109 ? 13.384 15.717 -7.918 1.00 81.38 109 ARG A O 1
ATOM 892 N N . LYS A 1 110 ? 11.167 16.106 -7.758 1.00 82.25 110 LYS A N 1
ATOM 893 C CA . LYS A 1 110 ? 11.289 17.452 -7.186 1.00 82.25 110 LYS A CA 1
ATOM 894 C C . LYS A 1 110 ? 11.980 17.428 -5.819 1.00 82.25 110 LYS A C 1
ATOM 896 O O . LYS A 1 110 ? 12.861 18.249 -5.583 1.00 82.25 110 LYS A O 1
ATOM 901 N N . ALA A 1 111 ? 11.622 16.485 -4.946 1.00 81.94 111 ALA A N 1
ATOM 902 C CA . ALA A 1 111 ? 12.265 16.316 -3.641 1.00 81.94 111 ALA A CA 1
ATOM 903 C C . ALA A 1 111 ? 13.751 15.925 -3.758 1.00 81.94 111 ALA A C 1
ATOM 905 O O . ALA A 1 111 ? 14.566 16.350 -2.946 1.00 81.94 111 ALA A O 1
ATOM 906 N N . GLN A 1 112 ? 14.118 15.181 -4.804 1.00 77.62 112 GLN A N 1
ATOM 907 C CA . GLN A 1 112 ? 15.502 14.807 -5.120 1.00 77.62 112 GLN A CA 1
ATOM 908 C C . GLN A 1 112 ? 16.304 15.921 -5.824 1.00 77.62 112 GLN A C 1
ATOM 910 O O . GLN A 1 112 ? 17.403 15.666 -6.312 1.00 77.62 112 GLN A O 1
ATOM 915 N N . GLY A 1 113 ? 15.769 17.143 -5.939 1.00 70.56 113 GLY A N 1
ATOM 916 C CA . GLY A 1 113 ? 16.456 18.259 -6.601 1.00 70.56 113 GLY A CA 1
ATOM 917 C C . GLY A 1 113 ? 16.601 18.103 -8.120 1.00 70.56 113 GLY A C 1
ATOM 918 O O . GLY A 1 113 ? 17.279 18.905 -8.758 1.00 70.56 113 GLY A O 1
ATOM 919 N N . LYS A 1 114 ? 15.948 17.104 -8.731 1.00 65.50 114 LYS A N 1
ATOM 920 C CA . LYS A 1 114 ? 15.926 16.898 -10.184 1.00 65.50 114 LYS A CA 1
ATOM 921 C C . LYS A 1 114 ? 14.857 17.800 -10.808 1.00 65.50 114 LYS A C 1
ATOM 923 O O . LYS A 1 114 ? 13.811 17.337 -11.256 1.00 65.50 114 LYS A O 1
ATOM 928 N N . SER A 1 115 ? 15.114 19.108 -10.817 1.00 52.75 115 SER A N 1
ATOM 929 C CA . SER A 1 115 ? 14.283 20.122 -11.480 1.00 52.75 115 SER A CA 1
ATOM 930 C C . SER A 1 115 ? 14.620 20.214 -12.973 1.00 52.75 115 SER A C 1
ATOM 932 O O . SER A 1 115 ? 15.112 21.228 -13.459 1.00 52.75 115 SER A O 1
ATOM 934 N N . GLY A 1 116 ? 14.411 19.121 -13.699 1.00 50.31 116 GLY A N 1
ATOM 935 C CA . GLY A 1 116 ? 14.414 19.116 -15.157 1.00 50.31 116 GLY A CA 1
ATOM 936 C C . GLY A 1 116 ? 12.994 18.843 -15.606 1.00 50.31 116 GLY A C 1
ATOM 937 O O . GLY A 1 116 ? 12.457 17.786 -15.275 1.00 50.31 116 GLY A O 1
ATOM 938 N N . GLN A 1 117 ? 12.387 19.808 -16.293 1.00 47.06 117 GLN A N 1
ATOM 939 C CA . GLN A 1 117 ? 11.112 19.633 -16.970 1.00 47.06 117 GLN A CA 1
ATOM 940 C C . GLN A 1 117 ? 11.270 18.417 -17.886 1.00 47.06 117 GLN A C 1
ATOM 942 O O . GLN A 1 117 ? 12.053 18.460 -18.834 1.00 47.06 117 GLN A O 1
ATOM 947 N N . TRP A 1 118 ? 10.588 17.313 -17.581 1.00 45.34 118 TRP A N 1
ATOM 948 C CA . TRP A 1 118 ? 10.350 16.304 -18.601 1.00 45.34 118 TRP A CA 1
ATOM 949 C C . TRP A 1 118 ? 9.332 16.947 -19.539 1.00 45.34 118 TRP A C 1
ATOM 951 O O . TRP A 1 118 ? 8.121 16.883 -19.342 1.00 45.34 118 TRP A O 1
ATOM 961 N N . SER A 1 119 ? 9.838 17.760 -20.466 1.00 41.53 119 SER A N 1
ATOM 962 C CA . SER A 1 119 ? 9.042 18.187 -21.598 1.00 41.53 119 SER A CA 1
ATOM 963 C C . SER A 1 119 ? 8.674 16.908 -22.332 1.00 41.53 119 SER A C 1
ATOM 965 O O . SER A 1 119 ? 9.573 16.182 -22.751 1.00 41.53 119 SER A O 1
ATOM 967 N N . ARG A 1 120 ? 7.370 16.662 -22.492 1.00 43.00 120 ARG A N 1
ATOM 968 C CA . ARG A 1 120 ? 6.768 15.737 -23.469 1.00 43.00 120 ARG A CA 1
ATOM 969 C C . ARG A 1 120 ? 7.195 16.103 -24.911 1.00 43.00 120 ARG A C 1
ATOM 971 O O . ARG A 1 120 ? 6.359 16.425 -25.746 1.00 43.00 120 ARG A O 1
ATOM 978 N N . GLN A 1 121 ? 8.494 16.207 -25.187 1.00 40.47 121 GLN A N 1
ATOM 979 C CA . GLN A 1 121 ? 9.069 16.736 -26.431 1.00 40.47 121 GLN A CA 1
ATOM 980 C C . GLN A 1 121 ? 9.855 15.694 -27.236 1.00 40.47 121 GLN A C 1
ATOM 982 O O . GLN A 1 121 ? 10.481 16.038 -28.231 1.00 40.47 121 GLN A O 1
ATOM 987 N N . VAL A 1 122 ? 9.741 14.421 -26.872 1.00 40.88 122 VAL A N 1
ATOM 988 C CA . VAL A 1 122 ? 10.031 13.248 -27.706 1.00 40.88 122 VAL A CA 1
ATOM 989 C C . VAL A 1 122 ? 8.940 12.249 -27.312 1.00 40.88 122 VAL A C 1
ATOM 991 O O . VAL A 1 122 ? 8.837 11.929 -26.144 1.00 40.88 122 VAL A O 1
ATOM 994 N N . ASP A 1 123 ? 7.957 11.839 -28.092 1.00 40.09 123 ASP A N 1
ATOM 995 C CA . ASP A 1 123 ? 7.712 11.789 -29.519 1.00 40.09 123 ASP A CA 1
ATOM 996 C C . ASP A 1 123 ? 6.209 12.096 -29.732 1.00 40.09 123 ASP A C 1
ATOM 998 O O . ASP A 1 123 ? 5.339 11.566 -29.044 1.00 40.09 123 ASP A O 1
ATOM 1002 N N . ASN A 1 124 ? 5.892 12.991 -30.667 1.00 42.75 124 ASN A N 1
ATOM 1003 C CA . ASN A 1 124 ? 4.516 13.280 -31.082 1.00 42.75 124 ASN A CA 1
ATOM 1004 C C . ASN A 1 124 ? 4.154 12.452 -32.325 1.00 42.75 124 ASN A C 1
ATOM 1006 O O . ASN A 1 124 ? 3.644 13.007 -33.304 1.00 42.75 124 ASN A O 1
ATOM 1010 N N . SER A 1 125 ? 4.456 11.149 -32.340 1.00 37.66 125 SER A N 1
ATOM 1011 C CA . SER A 1 125 ? 4.052 10.304 -33.463 1.00 37.66 125 SER A CA 1
ATOM 1012 C C . SER A 1 125 ? 3.529 8.907 -33.115 1.00 37.66 125 SER A C 1
ATOM 1014 O O . SER A 1 125 ? 2.713 8.419 -33.900 1.00 37.66 125 SER A O 1
ATOM 1016 N N . GLU A 1 126 ? 3.799 8.332 -31.935 1.00 40.62 126 GLU A N 1
ATOM 1017 C CA . GLU A 1 126 ? 3.295 6.982 -31.607 1.00 40.62 126 GLU A CA 1
ATOM 1018 C C . GLU A 1 126 ? 2.695 6.757 -30.210 1.00 40.62 126 GLU A C 1
ATOM 1020 O O . GLU A 1 126 ? 1.946 5.799 -30.056 1.00 40.62 126 GLU A O 1
ATOM 1025 N N . HIS A 1 127 ? 2.864 7.644 -29.225 1.00 42.44 127 HIS A N 1
ATOM 1026 C CA . HIS A 1 127 ? 2.233 7.449 -27.898 1.00 42.44 127 HIS A CA 1
ATOM 1027 C C . HIS A 1 127 ? 0.867 8.142 -27.728 1.00 42.44 127 HIS A C 1
ATOM 1029 O O . HIS A 1 127 ? 0.147 7.919 -26.760 1.00 42.44 127 HIS A O 1
ATOM 1035 N N . GLY A 1 128 ? 0.459 8.964 -28.701 1.00 36.59 128 GLY A N 1
ATOM 1036 C CA . GLY A 1 128 ? -0.818 9.695 -28.696 1.00 36.59 128 GLY A CA 1
ATOM 1037 C C . GLY A 1 128 ? -1.994 8.958 -29.345 1.00 36.59 128 GLY A C 1
ATOM 1038 O O . GLY A 1 128 ? -3.049 9.557 -29.566 1.00 36.59 128 GLY A O 1
ATOM 1039 N N . ARG A 1 129 ? -1.833 7.683 -29.720 1.00 41.00 129 ARG A N 1
ATOM 1040 C CA . ARG A 1 129 ? -2.902 6.881 -30.327 1.00 41.00 129 ARG A CA 1
ATOM 1041 C C . ARG A 1 129 ? -3.008 5.527 -29.633 1.00 41.00 129 ARG A C 1
ATOM 1043 O O . ARG A 1 129 ? -2.436 4.554 -30.098 1.00 41.00 129 ARG A O 1
ATOM 1050 N N . ARG A 1 130 ? -3.895 5.484 -28.635 1.00 42.88 130 ARG A N 1
ATOM 1051 C CA . ARG A 1 130 ? -4.522 4.281 -28.060 1.00 42.88 130 ARG A CA 1
ATOM 1052 C C . ARG A 1 130 ? -3.663 3.482 -27.077 1.00 42.88 130 ARG A C 1
ATOM 1054 O O . ARG A 1 130 ? -2.971 2.551 -27.465 1.00 42.88 130 ARG A O 1
ATOM 1061 N N . ARG A 1 131 ? -3.930 3.715 -25.796 1.00 46.41 131 ARG A N 1
ATOM 1062 C CA . ARG A 1 131 ? -4.497 2.691 -24.906 1.00 46.41 131 ARG A CA 1
ATOM 1063 C C . ARG A 1 131 ? -5.568 3.417 -24.066 1.00 46.41 131 ARG A C 1
ATOM 1065 O O . ARG A 1 131 ? -5.257 4.007 -23.057 1.00 46.41 131 ARG A O 1
ATOM 1072 N 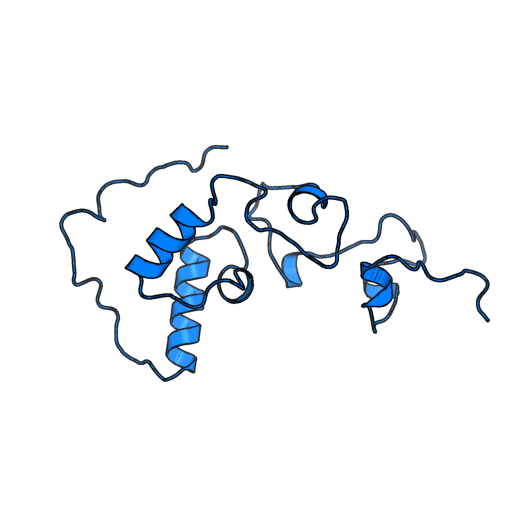N . SER A 1 132 ? -6.758 3.720 -24.589 1.00 42.53 132 SER A N 1
ATOM 1073 C CA . SER A 1 132 ? -7.892 2.786 -24.661 1.00 42.53 132 SER A CA 1
ATOM 1074 C C . SER A 1 132 ? -7.467 1.337 -24.848 1.00 42.53 132 SER A C 1
ATOM 1076 O O . SER A 1 132 ? -7.587 0.794 -25.940 1.00 42.53 132 SER A O 1
ATOM 1078 N N . HIS A 1 133 ? -6.883 0.765 -23.806 1.00 49.94 133 HIS A N 1
ATOM 1079 C CA . HIS A 1 133 ? -6.882 -0.667 -23.589 1.00 49.94 133 HIS A CA 1
ATOM 1080 C C . HIS A 1 133 ? -7.176 -0.830 -22.105 1.00 49.94 133 HIS A C 1
ATOM 1082 O O . HIS A 1 133 ? -6.292 -0.724 -21.263 1.00 49.94 133 HIS A O 1
ATOM 1088 N N . ASP A 1 134 ? -8.480 -0.987 -21.894 1.00 41.09 134 ASP A N 1
ATOM 1089 C CA . ASP A 1 134 ? -9.072 -1.866 -20.899 1.00 41.09 134 ASP A CA 1
ATOM 1090 C C . ASP A 1 134 ? -9.247 -1.269 -19.495 1.00 41.09 134 ASP A C 1
ATOM 1092 O O . ASP A 1 134 ? -8.648 -1.692 -18.516 1.00 41.09 134 ASP A O 1
ATOM 1096 N N . ASP A 1 135 ? -10.198 -0.329 -19.428 1.00 42.81 135 ASP A N 1
ATOM 1097 C CA . ASP A 1 135 ? -11.064 -0.078 -18.262 1.00 42.81 135 ASP A CA 1
ATOM 1098 C C . ASP A 1 135 ? -12.072 -1.242 -18.014 1.00 42.81 135 ASP A C 1
ATOM 1100 O O . ASP A 1 135 ? -13.097 -1.035 -17.370 1.00 42.81 135 ASP A O 1
ATOM 1104 N N . ASP A 1 136 ? -11.835 -2.460 -18.518 1.00 44.03 136 ASP A N 1
ATOM 1105 C CA . ASP A 1 136 ? -12.777 -3.587 -18.422 1.00 44.03 136 ASP A CA 1
ATOM 1106 C C . ASP A 1 136 ? -12.051 -4.892 -18.029 1.00 44.03 136 ASP A C 1
ATOM 1108 O O . ASP A 1 136 ? -11.524 -5.590 -18.896 1.00 44.03 136 ASP A O 1
ATOM 1112 N N . ASP A 1 137 ? -11.982 -5.181 -16.720 1.00 41.06 137 ASP A N 1
ATOM 1113 C CA . ASP A 1 137 ? -12.441 -6.434 -16.061 1.00 41.06 137 ASP A CA 1
ATOM 1114 C C . ASP A 1 137 ? -11.991 -6.537 -14.585 1.00 41.06 137 ASP A C 1
ATOM 1116 O O . ASP A 1 137 ? -10.767 -6.577 -14.308 1.00 41.06 137 ASP A O 1
#